Protein AF-A0A2D6TKY0-F1 (afdb_monomer)

pLDDT: mean 83.65, std 13.03, range [51.84, 98.19]

Sequence (65 aa):
RERHRQHLKQCLTHLKNFKNKNGSKEFDKAAEDLRLATRHLGMIVGKVDVEEILGSIFNDFCIGK

Radius of gyration: 14.89 Å; Cα contacts (8 Å, |Δi|>4): 44; chains: 1; bounding box: 47×19×33 Å

Foldseek 3Di:
DVLLVVLQVLLVVLVVVLVVCVVPPPVVSSVVSNVSSVQSVCVNVVNHDPVRVVVVVVVVPPPPD

Nearest PDB structures (foldseek):
  7o3x-assembly1_D  TM=9.059E-01  e=6.176E+00  Synechocystis sp. PCC 6803 substr. Kazusa
  9eon-assembly1_A  TM=9.058E-01  e=9.453E+00  Synechocystis sp. PCC 6803

Solvent-accessible surface area (backbone atoms only — not comparable to full-atom values): 3682 Å² total; per-residue (Å²): 111,68,66,49,53,51,28,52,51,50,20,51,51,25,51,50,54,27,60,71,39,68,88,52,94,52,57,71,62,32,53,49,23,52,52,52,19,49,51,31,48,18,70,63,76,73,52,76,54,70,71,56,54,49,50,55,56,57,66,71,49,63,93,86,122

Structure (mmCIF, N/CA/C/O backbone):
data_AF-A0A2D6TKY0-F1
#
_entry.id   AF-A0A2D6TKY0-F1
#
loop_
_atom_site.group_PDB
_atom_site.id
_atom_site.type_symbol
_atom_site.label_atom_id
_atom_site.label_alt_id
_atom_site.label_comp_id
_atom_site.label_asym_id
_atom_site.label_entity_id
_atom_site.label_seq_id
_atom_site.pdbx_PDB_ins_code
_atom_site.Cartn_x
_atom_site.Cartn_y
_atom_site.Cartn_z
_atom_site.occupancy
_atom_site.B_iso_or_equiv
_atom_site.auth_seq_id
_atom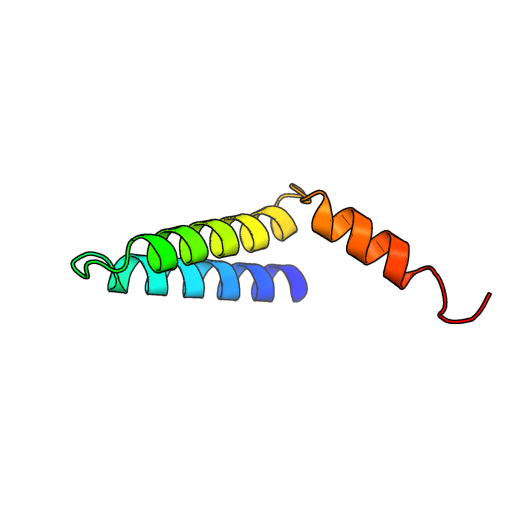_site.auth_comp_id
_atom_site.auth_asym_id
_atom_site.auth_atom_id
_atom_site.pdbx_PDB_model_num
ATOM 1 N N . ARG A 1 1 ? 2.626 -11.261 -15.326 1.00 74.75 1 ARG A N 1
ATOM 2 C CA . ARG A 1 1 ? 1.198 -11.452 -14.958 1.00 74.75 1 ARG A CA 1
ATOM 3 C C . ARG A 1 1 ? 1.029 -11.935 -13.517 1.00 74.75 1 ARG A C 1
ATOM 5 O O . ARG A 1 1 ? 0.289 -11.287 -12.791 1.00 74.75 1 ARG A O 1
ATOM 12 N N . GLU A 1 2 ? 1.735 -12.980 -13.070 1.00 89.81 2 GLU A N 1
ATOM 13 C CA . GLU A 1 2 ? 1.612 -13.463 -11.679 1.00 89.81 2 GLU A CA 1
ATOM 14 C C . GLU A 1 2 ? 2.061 -12.435 -10.625 1.00 89.81 2 GLU A C 1
ATOM 16 O O . GLU A 1 2 ? 1.338 -12.197 -9.663 1.00 89.81 2 GLU A O 1
ATOM 21 N N . ARG A 1 3 ? 3.162 -11.708 -10.872 1.00 86.12 3 ARG A N 1
ATOM 22 C CA . ARG A 1 3 ? 3.613 -10.609 -9.992 1.00 86.12 3 ARG A CA 1
ATOM 23 C C . ARG A 1 3 ? 2.534 -9.544 -9.752 1.00 86.12 3 ARG A C 1
ATOM 25 O O . ARG A 1 3 ? 2.265 -9.179 -8.615 1.00 86.12 3 ARG A O 1
ATOM 32 N N . HIS A 1 4 ? 1.847 -9.096 -10.807 1.00 89.62 4 HIS A N 1
ATOM 33 C CA . HIS A 1 4 ? 0.772 -8.101 -10.670 1.00 89.62 4 HIS A CA 1
ATOM 34 C C . HIS A 1 4 ? -0.404 -8.659 -9.858 1.00 89.62 4 HIS A 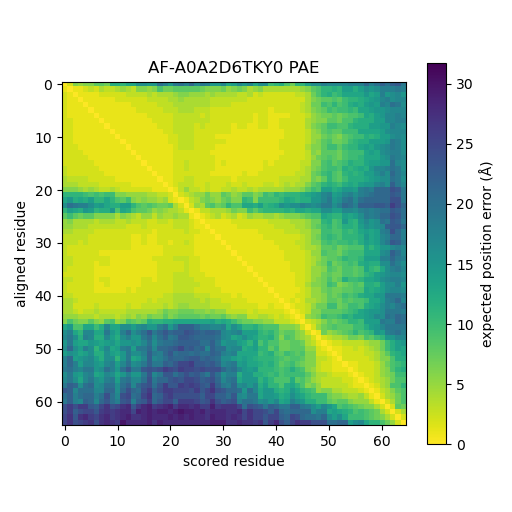C 1
ATOM 36 O O . HIS A 1 4 ? -0.974 -7.958 -9.029 1.00 89.62 4 HIS A O 1
ATOM 42 N N . ARG A 1 5 ? -0.749 -9.940 -10.057 1.00 93.94 5 ARG A N 1
ATOM 43 C CA . ARG A 1 5 ? -1.799 -10.617 -9.285 1.00 93.94 5 ARG A CA 1
ATOM 44 C C . ARG A 1 5 ? -1.436 -10.697 -7.799 1.00 93.94 5 ARG A C 1
ATOM 46 O O . ARG A 1 5 ? -2.306 -10.484 -6.958 1.00 93.94 5 ARG A O 1
ATOM 53 N N . GLN A 1 6 ? -0.178 -10.985 -7.474 1.00 94.94 6 GLN A N 1
ATOM 54 C CA . GLN A 1 6 ? 0.307 -11.006 -6.093 1.00 94.94 6 GLN A CA 1
ATOM 55 C C . GLN A 1 6 ? 0.237 -9.618 -5.449 1.00 94.94 6 GLN A C 1
ATOM 57 O O . GLN A 1 6 ? -0.340 -9.489 -4.372 1.00 94.94 6 GLN A O 1
ATOM 62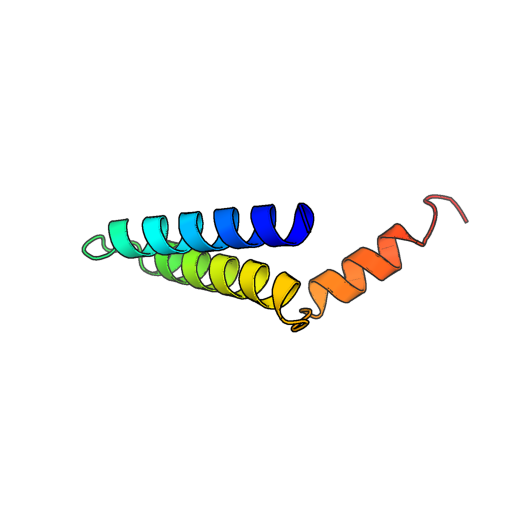 N N . HIS A 1 7 ? 0.719 -8.573 -6.126 1.00 93.75 7 HIS A N 1
ATOM 63 C CA . HIS A 1 7 ? 0.622 -7.201 -5.621 1.00 93.75 7 HIS A 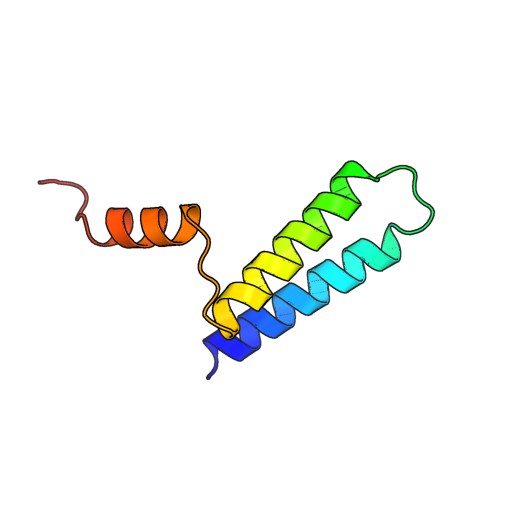CA 1
ATOM 64 C C . HIS A 1 7 ? -0.830 -6.739 -5.433 1.00 93.75 7 HIS A C 1
ATOM 66 O O . HIS A 1 7 ? -1.147 -6.139 -4.410 1.00 93.75 7 HIS A O 1
ATOM 72 N N . LEU A 1 8 ? -1.748 -7.094 -6.342 1.00 94.94 8 LEU A N 1
ATOM 73 C CA . LEU A 1 8 ? -3.175 -6.789 -6.177 1.00 94.94 8 LEU A CA 1
ATOM 74 C C . LEU A 1 8 ? -3.767 -7.484 -4.947 1.00 94.94 8 LEU A C 1
ATOM 76 O O . LEU A 1 8 ? -4.522 -6.866 -4.198 1.00 94.94 8 LEU A O 1
ATOM 80 N N . LYS A 1 9 ? -3.416 -8.757 -4.716 1.00 97.06 9 LYS A N 1
ATOM 81 C CA . LYS A 1 9 ? -3.847 -9.491 -3.518 1.00 97.06 9 LYS A CA 1
ATOM 82 C C . LYS A 1 9 ? -3.333 -8.824 -2.243 1.00 97.06 9 LYS A C 1
ATOM 84 O O . LYS A 1 9 ? -4.115 -8.652 -1.316 1.00 97.06 9 LYS A O 1
ATOM 89 N N . GLN A 1 10 ? -2.060 -8.426 -2.204 1.00 96.94 10 GLN A N 1
ATOM 90 C CA . GLN A 1 10 ? -1.485 -7.756 -1.034 1.00 96.94 10 GLN A CA 1
ATOM 91 C C . GLN A 1 10 ? -2.121 -6.384 -0.788 1.00 96.94 10 GLN A C 1
ATOM 93 O O . GLN A 1 10 ? -2.538 -6.100 0.332 1.00 96.94 10 GLN A O 1
ATOM 98 N N . CYS A 1 11 ? -2.304 -5.580 -1.840 1.00 96.50 11 CYS A N 1
ATOM 99 C CA . CYS A 1 11 ? -3.031 -4.312 -1.762 1.00 96.50 11 CYS A CA 1
ATOM 100 C C . CYS A 1 11 ? -4.430 -4.503 -1.153 1.00 96.50 11 CYS A C 1
ATOM 102 O O . CYS A 1 11 ? -4.793 -3.833 -0.186 1.00 96.50 11 CYS A O 1
ATOM 104 N N . LEU A 1 12 ? -5.187 -5.488 -1.645 1.00 97.56 12 LEU A N 1
ATOM 105 C CA . LEU A 1 12 ? -6.514 -5.798 -1.119 1.00 97.56 12 LEU A CA 1
ATOM 106 C C . LEU A 1 12 ? -6.483 -6.235 0.355 1.00 97.56 12 LEU A C 1
ATOM 108 O O . LEU A 1 12 ? -7.375 -5.860 1.116 1.00 97.56 12 LEU A O 1
ATOM 112 N N . THR A 1 13 ? -5.487 -7.023 0.764 1.00 98.19 13 THR A N 1
ATOM 113 C CA . THR A 1 13 ? -5.314 -7.435 2.166 1.00 98.19 13 THR A CA 1
ATOM 114 C C . THR A 1 13 ? -5.121 -6.224 3.075 1.00 98.19 13 THR A C 1
ATOM 116 O O . THR A 1 13 ? -5.833 -6.098 4.070 1.00 98.19 13 THR A O 1
ATOM 119 N N . HIS A 1 14 ? -4.239 -5.294 2.708 1.00 97.69 14 HIS A N 1
ATOM 120 C CA . HIS A 1 14 ? -4.012 -4.081 3.494 1.00 97.69 14 HIS A CA 1
ATOM 121 C C . HIS A 1 14 ? -5.246 -3.175 3.555 1.00 97.69 14 HIS A C 1
ATOM 123 O O . HIS A 1 14 ? -5.604 -2.698 4.628 1.00 97.69 14 HIS A O 1
ATOM 129 N N . LEU A 1 15 ? -5.989 -3.022 2.455 1.00 97.00 15 LEU A N 1
ATOM 130 C CA . LEU A 1 15 ? -7.246 -2.260 2.465 1.00 97.00 15 LEU A CA 1
ATOM 131 C C . LEU A 1 15 ? -8.310 -2.880 3.385 1.00 97.00 15 LEU A C 1
ATOM 133 O O . LEU A 1 15 ? -9.039 -2.160 4.070 1.00 97.00 15 LEU A O 1
ATOM 137 N N . LYS A 1 16 ? -8.400 -4.215 3.439 1.00 97.19 16 LYS A N 1
ATOM 138 C CA . LYS A 1 16 ? -9.284 -4.911 4.390 1.00 97.19 16 LYS A CA 1
ATOM 139 C C . LYS A 1 16 ? -8.835 -4.688 5.832 1.00 97.19 16 LYS A C 1
ATOM 141 O O . LYS A 1 16 ? -9.671 -4.418 6.689 1.00 97.19 16 LYS A O 1
ATOM 146 N N . ASN A 1 17 ? -7.533 -4.758 6.087 1.00 95.50 17 ASN A N 1
ATOM 147 C CA . ASN A 1 17 ? -6.959 -4.520 7.408 1.00 95.50 17 ASN A CA 1
ATOM 148 C C . ASN A 1 17 ? -7.187 -3.084 7.888 1.00 95.50 17 ASN A C 1
ATOM 150 O O . ASN A 1 17 ? -7.536 -2.902 9.054 1.00 95.50 17 ASN A O 1
ATOM 154 N N . PHE A 1 18 ? -7.057 -2.095 7.001 1.00 95.50 18 PHE A N 1
ATOM 155 C CA . PHE A 1 18 ? -7.419 -0.703 7.264 1.00 95.50 18 PHE A CA 1
ATOM 156 C C . PHE A 1 18 ? -8.900 -0.579 7.629 1.00 95.50 18 PHE A C 1
ATOM 158 O O . PHE A 1 18 ? -9.245 -0.048 8.682 1.00 95.50 18 PHE A O 1
ATOM 165 N N . LYS A 1 19 ? -9.788 -1.141 6.797 1.00 94.00 19 LYS A N 1
ATOM 166 C CA . LYS A 1 19 ? -11.237 -1.105 7.030 1.00 94.00 19 LYS A CA 1
ATOM 167 C C . LYS A 1 19 ? -11.627 -1.746 8.366 1.00 94.00 19 LYS A C 1
ATOM 169 O O . LYS A 1 19 ? -12.500 -1.221 9.046 1.00 94.00 19 LYS A O 1
ATOM 174 N N . ASN A 1 20 ? -10.982 -2.843 8.756 1.00 93.25 20 ASN A N 1
ATOM 175 C CA . ASN A 1 20 ? -11.252 -3.523 10.027 1.00 93.25 20 ASN A CA 1
ATOM 176 C C . ASN A 1 20 ? -10.773 -2.729 11.253 1.00 93.25 20 ASN A C 1
ATOM 178 O O . ASN A 1 20 ? -11.272 -2.958 12.349 1.00 93.25 20 ASN A O 1
ATOM 182 N N . LYS A 1 21 ? -9.827 -1.798 11.076 1.00 90.75 21 LYS A N 1
ATOM 183 C CA . LYS A 1 21 ? -9.381 -0.865 12.123 1.00 90.75 21 LYS A CA 1
ATOM 184 C C . LYS A 1 21 ? -10.259 0.385 12.211 1.00 90.75 21 LYS A C 1
ATOM 186 O O . LYS A 1 21 ? -10.064 1.210 13.097 1.00 90.75 21 LYS A O 1
ATOM 191 N N . ASN A 1 22 ? -11.246 0.534 11.324 1.00 77.06 22 ASN A N 1
ATOM 192 C CA . ASN A 1 22 ? -12.191 1.640 11.391 1.00 77.06 22 ASN A CA 1
ATOM 193 C C . ASN A 1 22 ? -13.078 1.478 12.638 1.00 77.06 22 ASN A C 1
ATOM 195 O O . ASN A 1 22 ? -13.944 0.607 12.683 1.00 77.06 22 ASN A O 1
ATOM 199 N N . GLY A 1 23 ? -12.816 2.288 13.665 1.00 76.31 23 GLY A N 1
ATOM 200 C CA . GLY A 1 23 ? -13.465 2.207 14.977 1.00 76.31 23 GLY A CA 1
ATOM 201 C C . GLY A 1 23 ? -12.526 1.822 16.125 1.00 76.31 23 GLY A C 1
ATOM 202 O O . GLY A 1 23 ? -12.890 2.028 17.282 1.00 76.31 23 GLY A O 1
ATOM 203 N N . SER A 1 24 ? -11.310 1.338 15.845 1.00 77.50 24 SER A N 1
ATOM 204 C CA . SER A 1 24 ? -10.251 1.254 16.856 1.00 77.50 24 SER A CA 1
ATOM 205 C C . SER A 1 24 ? -9.449 2.561 16.885 1.00 77.50 24 SER A C 1
ATOM 207 O O . SER A 1 24 ? -9.310 3.245 15.873 1.00 77.50 24 SER A O 1
ATOM 209 N N . LYS A 1 25 ? -8.901 2.946 18.046 1.00 87.38 25 LYS A N 1
ATOM 210 C CA . LYS A 1 25 ? -8.017 4.128 18.179 1.00 87.38 25 LYS A CA 1
ATOM 211 C C . LYS A 1 25 ? -6.610 3.890 17.591 1.00 87.38 25 LYS A C 1
ATOM 213 O O . LYS A 1 25 ? -5.658 4.560 17.973 1.00 87.38 25 LYS A O 1
ATOM 218 N N . GLU A 1 26 ? -6.456 2.929 16.680 1.00 90.81 26 GLU A N 1
ATOM 219 C CA . GLU A 1 26 ? -5.172 2.502 16.107 1.00 90.81 26 GLU A CA 1
ATOM 220 C C . GLU A 1 26 ? -4.869 3.222 14.783 1.00 90.81 26 GLU A C 1
ATOM 222 O O . GLU A 1 26 ? -4.571 2.591 13.765 1.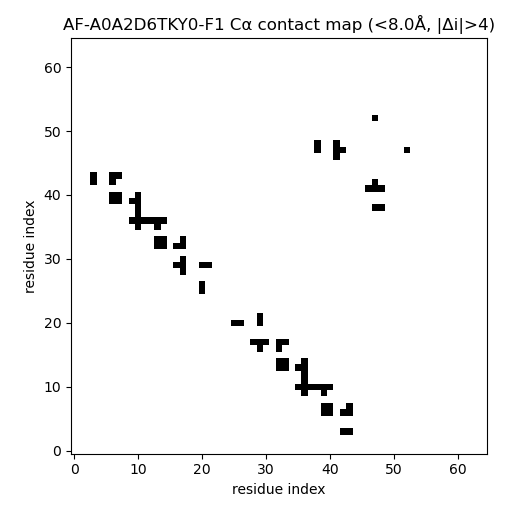00 90.81 26 GLU A O 1
ATOM 227 N N . PHE A 1 27 ? -4.956 4.554 14.790 1.00 90.25 27 PHE A N 1
ATOM 228 C CA . PHE A 1 27 ? -4.803 5.375 13.585 1.00 90.25 27 PHE A CA 1
ATOM 229 C C . PHE A 1 27 ? -3.442 5.194 12.905 1.00 90.25 27 PHE A C 1
ATOM 231 O O . PHE A 1 27 ? -3.397 5.098 11.681 1.00 90.25 27 PHE A O 1
ATOM 238 N N . ASP A 1 28 ? -2.361 5.043 13.674 1.00 92.69 28 ASP A N 1
ATOM 239 C CA . ASP A 1 28 ? -1.012 4.842 13.126 1.00 92.69 28 ASP A CA 1
ATOM 240 C C . ASP A 1 28 ? -0.919 3.552 12.300 1.00 92.69 28 ASP A C 1
ATOM 242 O O . ASP A 1 28 ? -0.392 3.536 11.188 1.00 92.69 28 ASP A O 1
ATOM 246 N N . LYS A 1 29 ? -1.510 2.459 12.799 1.00 92.88 29 LYS A N 1
ATOM 247 C CA . LYS A 1 29 ? -1.538 1.176 12.080 1.00 92.88 29 LYS A CA 1
ATOM 248 C C . LYS A 1 29 ? -2.458 1.224 10.865 1.00 92.88 29 LYS A C 1
ATOM 250 O O . LYS A 1 29 ? -2.173 0.589 9.854 1.00 92.88 29 LYS A O 1
ATOM 255 N N . ALA A 1 30 ? -3.569 1.951 10.966 1.00 94.25 30 ALA A N 1
ATOM 256 C CA . ALA A 1 30 ? -4.479 2.158 9.848 1.00 94.25 30 ALA A CA 1
ATOM 257 C C . ALA A 1 30 ? -3.793 2.962 8.721 1.00 94.25 30 ALA A C 1
ATOM 259 O O . ALA A 1 30 ? -3.864 2.580 7.553 1.00 94.25 30 ALA A O 1
ATOM 260 N N . ALA A 1 31 ? -3.068 4.029 9.064 1.00 93.88 31 ALA A N 1
ATOM 261 C CA . ALA A 1 31 ? -2.285 4.806 8.108 1.00 93.88 31 ALA A CA 1
ATOM 262 C C . ALA A 1 31 ? -1.196 3.954 7.430 1.00 93.88 31 ALA A C 1
ATOM 264 O O . ALA A 1 31 ? -1.025 4.033 6.212 1.00 93.88 31 ALA A O 1
ATOM 265 N N . GLU A 1 32 ? -0.520 3.087 8.186 1.00 94.75 32 GLU A N 1
ATOM 266 C CA . GLU A 1 32 ? 0.485 2.175 7.634 1.00 94.75 32 GLU A CA 1
ATOM 267 C C . GLU A 1 32 ? -0.113 1.175 6.631 1.00 94.75 32 GLU A C 1
ATOM 269 O O . GLU A 1 32 ? 0.446 0.971 5.554 1.00 94.75 32 GLU A O 1
ATOM 274 N N . ASP A 1 33 ? -1.291 0.610 6.912 1.00 95.94 33 ASP A N 1
ATOM 275 C CA . ASP A 1 33 ? -1.989 -0.246 5.946 1.00 95.94 33 ASP A CA 1
ATOM 276 C C . ASP A 1 33 ? -2.313 0.503 4.638 1.00 95.94 33 ASP A C 1
ATOM 278 O O . ASP A 1 33 ? -2.149 -0.053 3.551 1.00 95.94 33 ASP A O 1
ATOM 282 N N . LEU A 1 34 ? -2.723 1.776 4.699 1.00 94.38 34 LEU A N 1
ATOM 283 C CA . LEU A 1 34 ? -2.946 2.580 3.488 1.00 94.38 34 LEU A CA 1
ATOM 284 C C . LEU A 1 34 ? -1.652 2.834 2.708 1.00 94.38 34 LEU A C 1
ATOM 286 O O . LEU A 1 34 ? -1.651 2.752 1.473 1.00 94.38 34 LEU A O 1
ATOM 290 N N . ARG A 1 35 ? -0.546 3.112 3.407 1.00 93.69 35 ARG A N 1
ATOM 291 C CA . ARG A 1 35 ? 0.775 3.288 2.789 1.00 93.69 35 ARG A CA 1
ATOM 292 C C . ARG A 1 35 ? 1.202 2.015 2.057 1.00 93.69 35 ARG A C 1
ATOM 294 O O . ARG A 1 35 ? 1.584 2.076 0.887 1.00 93.69 35 ARG A O 1
ATOM 301 N N . LEU A 1 36 ? 1.065 0.855 2.700 1.00 94.38 36 LEU A N 1
ATOM 302 C CA . LEU A 1 36 ? 1.402 -0.450 2.120 1.00 94.38 36 LEU A CA 1
ATOM 303 C C . LEU A 1 36 ? 0.489 -0.820 0.941 1.00 94.38 36 LEU A C 1
ATOM 305 O O . LEU A 1 36 ? 0.976 -1.287 -0.092 1.00 94.38 36 LEU A O 1
ATOM 309 N N . ALA A 1 37 ? -0.817 -0.551 1.039 1.00 94.88 37 ALA A N 1
ATOM 310 C CA . ALA A 1 37 ? -1.747 -0.737 -0.074 1.00 94.88 37 ALA A CA 1
ATOM 311 C C . ALA A 1 37 ? -1.342 0.102 -1.298 1.00 94.88 37 ALA A C 1
ATOM 313 O O . ALA A 1 37 ? -1.294 -0.408 -2.421 1.00 94.88 37 ALA A O 1
ATOM 314 N N . THR A 1 38 ? -0.987 1.369 -1.069 1.00 91.94 38 THR A N 1
ATOM 315 C CA . THR A 1 38 ? -0.541 2.296 -2.117 1.00 91.94 38 THR A CA 1
ATOM 316 C C . THR A 1 38 ? 0.763 1.834 -2.760 1.00 91.94 38 THR A C 1
ATOM 318 O O . THR A 1 38 ? 0.859 1.844 -3.986 1.00 91.94 38 THR A O 1
ATOM 321 N N . ARG A 1 39 ? 1.732 1.347 -1.973 1.00 90.62 39 ARG A N 1
ATOM 322 C CA . ARG A 1 39 ? 2.995 0.791 -2.486 1.00 90.62 39 ARG A CA 1
ATOM 323 C C . ARG A 1 39 ? 2.759 -0.399 -3.417 1.00 90.62 39 ARG A C 1
ATOM 325 O O . ARG A 1 39 ? 3.256 -0.423 -4.541 1.00 90.62 39 ARG A O 1
ATOM 332 N N . HIS A 1 40 ? 1.952 -1.371 -2.990 1.00 91.94 40 HIS A N 1
ATOM 333 C CA . HIS A 1 40 ? 1.634 -2.530 -3.827 1.00 91.94 40 HIS A CA 1
ATOM 334 C C . HIS A 1 40 ? 0.855 -2.158 -5.087 1.00 91.94 40 HIS A C 1
ATOM 336 O O . HIS A 1 40 ? 1.078 -2.754 -6.140 1.00 91.94 40 HIS A O 1
ATOM 342 N N . LEU A 1 41 ? -0.038 -1.171 -5.001 1.00 91.31 41 LEU A N 1
ATOM 343 C CA . LEU A 1 41 ? -0.718 -0.646 -6.178 1.00 91.31 41 LEU A CA 1
ATOM 344 C C . LEU A 1 41 ? 0.268 0.043 -7.134 1.00 91.31 41 LEU A C 1
ATOM 346 O O . LEU A 1 41 ? 0.207 -0.195 -8.340 1.00 91.31 41 LEU A O 1
ATOM 350 N N . GLY A 1 42 ? 1.201 0.833 -6.595 1.00 88.62 42 GLY A N 1
ATOM 351 C CA . GLY A 1 42 ? 2.258 1.528 -7.332 1.00 88.62 42 GLY A CA 1
ATOM 352 C C . GLY A 1 42 ? 3.106 0.588 -8.185 1.00 88.62 42 GLY A C 1
ATOM 353 O O . GLY A 1 42 ? 3.299 0.845 -9.375 1.00 88.62 42 GLY A O 1
ATOM 354 N N . MET A 1 43 ? 3.455 -0.574 -7.631 1.00 86.06 43 MET A N 1
ATOM 355 C CA . MET A 1 43 ? 4.187 -1.638 -8.326 1.00 86.06 43 MET A CA 1
ATOM 356 C C . MET A 1 43 ? 3.483 -2.231 -9.548 1.00 86.06 43 MET A C 1
ATOM 358 O O . MET A 1 43 ? 4.117 -2.856 -10.396 1.00 86.06 43 MET A O 1
ATOM 362 N N . ILE A 1 44 ? 2.167 -2.048 -9.661 1.00 86.12 44 ILE A N 1
ATOM 363 C CA . ILE A 1 44 ? 1.387 -2.514 -10.812 1.00 86.12 44 ILE A CA 1
ATOM 364 C C . ILE A 1 44 ? 1.248 -1.411 -11.859 1.00 86.12 44 ILE A C 1
ATOM 366 O O . ILE A 1 44 ? 1.288 -1.698 -13.054 1.00 86.12 44 ILE A O 1
ATOM 370 N N . VAL A 1 45 ? 1.055 -0.164 -11.418 1.00 85.12 45 VAL A N 1
ATOM 371 C CA . VAL A 1 45 ? 0.793 0.985 -12.302 1.00 85.12 45 VAL A CA 1
ATOM 372 C C . VAL A 1 45 ? 2.061 1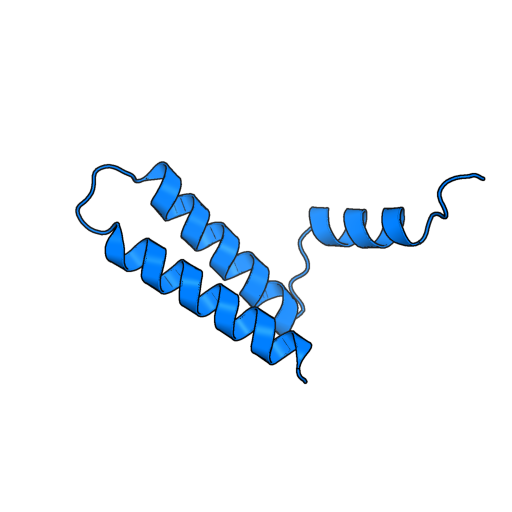.733 -12.728 1.00 85.12 45 VAL A C 1
ATOM 374 O O . VAL A 1 45 ? 1.965 2.703 -13.472 1.00 85.12 45 VAL A O 1
ATOM 377 N N . GLY A 1 46 ? 3.241 1.297 -12.273 1.00 71.56 46 GLY A N 1
ATOM 378 C CA . GLY A 1 46 ? 4.527 1.924 -12.595 1.00 71.56 46 GLY A CA 1
ATOM 379 C C . GLY A 1 46 ? 4.852 3.161 -11.752 1.00 71.56 46 GLY A C 1
ATOM 380 O O . GLY A 1 46 ? 5.723 3.939 -12.130 1.00 71.56 46 GLY A O 1
ATOM 381 N N . LYS A 1 47 ? 4.174 3.354 -10.611 1.00 67.12 47 LYS A N 1
ATOM 382 C CA . LYS A 1 47 ? 4.590 4.324 -9.586 1.00 67.12 47 LYS A CA 1
ATOM 383 C C . LYS A 1 47 ? 5.550 3.620 -8.628 1.00 67.12 47 LYS A C 1
ATOM 385 O O . LYS A 1 47 ? 5.103 2.928 -7.719 1.00 67.12 47 LYS A O 1
ATOM 390 N N . VAL A 1 48 ? 6.846 3.776 -8.882 1.00 60.81 48 VAL A N 1
ATOM 391 C CA . VAL A 1 48 ? 7.931 3.170 -8.101 1.00 60.81 48 VAL A CA 1
ATOM 392 C C . VAL A 1 48 ? 8.420 4.194 -7.077 1.00 60.81 48 VAL A C 1
ATOM 394 O O . VAL A 1 48 ? 8.758 5.319 -7.443 1.00 60.81 48 VAL A O 1
ATOM 397 N N . ASP A 1 49 ? 8.394 3.822 -5.799 1.00 65.62 49 ASP A N 1
ATOM 398 C CA . ASP A 1 49 ? 8.891 4.648 -4.691 1.00 65.62 49 ASP A CA 1
ATOM 399 C C . ASP A 1 49 ? 10.435 4.641 -4.670 1.00 65.62 49 ASP A C 1
ATOM 401 O O . ASP A 1 49 ? 11.061 3.685 -5.136 1.00 65.62 49 ASP A O 1
ATOM 405 N N . VAL A 1 50 ? 11.069 5.684 -4.123 1.00 65.69 50 VAL A N 1
ATOM 406 C CA . VAL A 1 50 ? 12.540 5.852 -4.104 1.00 65.69 50 VAL A CA 1
ATOM 407 C C . VAL A 1 50 ? 13.230 4.651 -3.453 1.00 65.69 50 VAL A C 1
ATOM 409 O O . VAL A 1 50 ? 14.240 4.161 -3.953 1.00 65.69 50 VAL A O 1
ATOM 412 N N . GLU A 1 51 ? 12.638 4.121 -2.388 1.00 65.31 51 GLU A N 1
ATOM 413 C CA . GLU A 1 51 ? 13.123 2.945 -1.656 1.00 65.31 51 GLU A CA 1
ATOM 414 C C . GLU A 1 51 ? 13.217 1.686 -2.529 1.00 65.31 51 GLU A C 1
ATOM 416 O O . GLU A 1 51 ? 14.073 0.827 -2.334 1.00 65.31 51 GLU A O 1
ATOM 421 N N . GLU A 1 52 ? 12.338 1.559 -3.516 1.00 66.94 52 GLU A N 1
ATOM 422 C CA . GLU A 1 52 ? 12.285 0.398 -4.397 1.00 66.94 52 GLU A CA 1
ATOM 423 C C . GLU A 1 52 ? 13.284 0.511 -5.550 1.00 66.94 52 GLU A C 1
ATOM 425 O O . GLU A 1 52 ? 13.891 -0.485 -5.947 1.00 66.94 52 GLU A O 1
ATOM 430 N N . ILE A 1 53 ? 13.532 1.741 -6.013 1.00 67.94 53 ILE A N 1
ATOM 431 C CA . ILE A 1 53 ? 14.639 2.060 -6.920 1.00 67.94 53 ILE A CA 1
ATOM 432 C C . ILE A 1 53 ? 15.972 1.756 -6.231 1.00 67.94 53 ILE A C 1
ATOM 434 O O . ILE A 1 53 ? 16.802 1.049 -6.798 1.00 67.94 53 ILE A O 1
ATOM 438 N N . LEU A 1 54 ? 16.156 2.229 -4.995 1.00 72.12 54 LEU A N 1
ATOM 439 C CA . LEU A 1 54 ? 17.351 1.945 -4.199 1.00 72.12 54 LEU A CA 1
ATOM 440 C C . LEU A 1 54 ? 17.520 0.439 -3.982 1.00 72.12 54 LEU A C 1
ATOM 442 O O . LEU A 1 54 ? 18.601 -0.091 -4.217 1.00 72.12 54 LEU A O 1
ATOM 446 N N . GLY A 1 55 ? 16.445 -0.266 -3.622 1.00 68.75 55 GLY A N 1
ATOM 447 C CA . GLY A 1 55 ? 16.458 -1.718 -3.467 1.00 68.75 55 GLY A CA 1
ATOM 448 C C . GLY A 1 55 ? 16.910 -2.450 -4.730 1.00 68.75 55 GLY A C 1
ATOM 449 O O . GLY A 1 55 ? 17.754 -3.3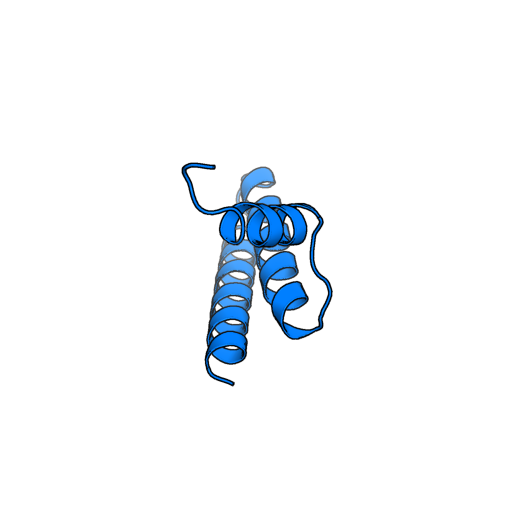31 -4.636 1.00 68.75 55 GLY A O 1
ATOM 450 N N . SER A 1 56 ? 16.409 -2.071 -5.910 1.00 71.19 56 SER A N 1
ATOM 451 C CA . SER A 1 56 ? 16.850 -2.665 -7.180 1.00 71.19 56 SER A CA 1
ATOM 452 C C . SER A 1 56 ? 18.316 -2.360 -7.483 1.00 71.19 56 SER A C 1
ATOM 454 O O . SER A 1 56 ? 19.044 -3.267 -7.869 1.00 71.19 56 SER A O 1
ATOM 456 N N . ILE A 1 57 ? 18.755 -1.112 -7.279 1.00 70.88 57 ILE A N 1
ATOM 457 C CA . ILE A 1 57 ? 20.149 -0.708 -7.500 1.00 70.88 57 ILE A CA 1
ATOM 458 C C . ILE A 1 57 ? 21.074 -1.551 -6.623 1.00 70.88 57 ILE A C 1
ATOM 460 O O . ILE A 1 57 ? 22.006 -2.162 -7.132 1.00 70.88 57 ILE A O 1
ATOM 464 N N . PHE A 1 58 ? 20.798 -1.639 -5.321 1.00 71.75 58 PHE A N 1
ATOM 465 C CA . PHE A 1 58 ? 21.647 -2.383 -4.391 1.00 71.75 58 PHE A CA 1
ATOM 466 C C . PHE A 1 58 ? 21.585 -3.902 -4.581 1.00 71.75 58 PHE A C 1
ATOM 468 O O . PHE A 1 58 ? 22.547 -4.577 -4.234 1.00 71.75 58 PHE A O 1
ATOM 475 N N . ASN A 1 59 ? 20.504 -4.446 -5.149 1.00 68.38 59 ASN A N 1
ATOM 476 C CA . ASN A 1 59 ? 20.411 -5.877 -5.454 1.00 68.38 59 ASN A CA 1
ATOM 477 C C . ASN A 1 59 ? 21.258 -6.273 -6.677 1.00 68.38 59 ASN A C 1
ATOM 479 O O . ASN A 1 59 ? 21.729 -7.405 -6.753 1.00 68.38 59 ASN A O 1
ATOM 483 N N . ASP A 1 60 ? 21.476 -5.341 -7.613 1.00 63.72 60 ASP A N 1
ATOM 484 C CA . ASP A 1 60 ? 22.357 -5.537 -8.772 1.00 63.72 60 ASP A CA 1
ATOM 485 C C . ASP A 1 60 ? 23.847 -5.337 -8.429 1.00 63.72 60 ASP A C 1
ATOM 487 O O . ASP A 1 60 ? 24.731 -5.803 -9.155 1.00 63.72 60 ASP A O 1
ATOM 491 N N . PHE A 1 61 ? 24.157 -4.698 -7.295 1.00 66.69 61 PHE A N 1
ATOM 492 C CA . PHE A 1 61 ? 25.504 -4.717 -6.732 1.00 66.69 61 PHE A CA 1
ATOM 493 C C . PHE A 1 61 ? 25.734 -6.058 -6.029 1.00 66.69 61 PHE A C 1
ATOM 495 O O . PHE A 1 61 ? 25.358 -6.249 -4.874 1.00 66.69 61 PHE A O 1
ATOM 502 N N . CYS A 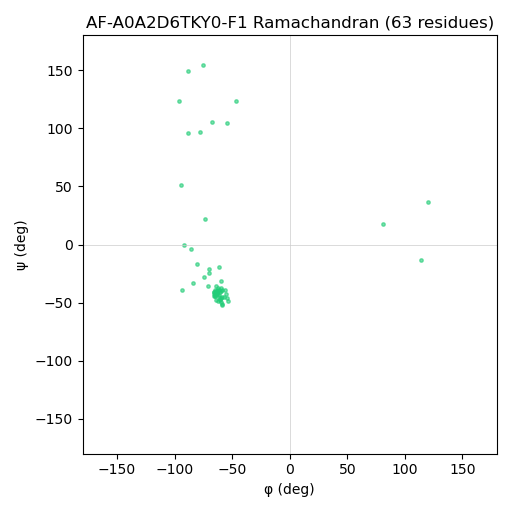1 62 ? 26.375 -7.005 -6.722 1.00 61.28 62 CYS A N 1
ATOM 503 C CA . CYS A 1 62 ? 26.883 -8.224 -6.096 1.00 61.28 62 CYS A CA 1
ATOM 504 C C . CYS A 1 62 ? 27.628 -7.874 -4.797 1.00 61.28 62 CYS A C 1
ATOM 506 O O . CYS A 1 62 ? 28.597 -7.113 -4.828 1.00 61.28 62 CYS A O 1
ATOM 508 N N . ILE A 1 63 ? 27.199 -8.460 -3.674 1.00 57.84 63 ILE A N 1
ATOM 509 C CA . ILE A 1 63 ? 27.928 -8.422 -2.402 1.00 57.84 63 ILE A CA 1
ATOM 510 C C . ILE A 1 63 ? 29.344 -8.953 -2.675 1.00 57.84 63 ILE A C 1
ATOM 512 O O . ILE A 1 63 ? 29.522 -10.155 -2.868 1.00 57.84 63 ILE A O 1
ATOM 516 N N . GLY A 1 64 ? 30.336 -8.060 -2.731 1.00 63.78 64 GLY A N 1
ATOM 517 C CA . GLY A 1 64 ? 31.748 -8.429 -2.880 1.00 63.78 64 GLY A CA 1
ATOM 518 C C . GLY A 1 64 ? 32.500 -7.896 -4.107 1.00 63.78 64 GLY A C 1
ATOM 519 O O . GLY A 1 64 ? 33.371 -8.604 -4.610 1.00 63.78 64 GLY A O 1
ATOM 520 N N . LYS A 1 65 ? 32.238 -6.669 -4.570 1.00 51.84 65 LYS A N 1
ATOM 521 C CA . LYS A 1 65 ? 33.252 -5.885 -5.298 1.00 51.84 65 LYS A CA 1
ATOM 522 C C . LYS A 1 65 ? 33.501 -4.548 -4.627 1.00 51.84 65 LYS A C 1
ATOM 524 O O . LYS A 1 65 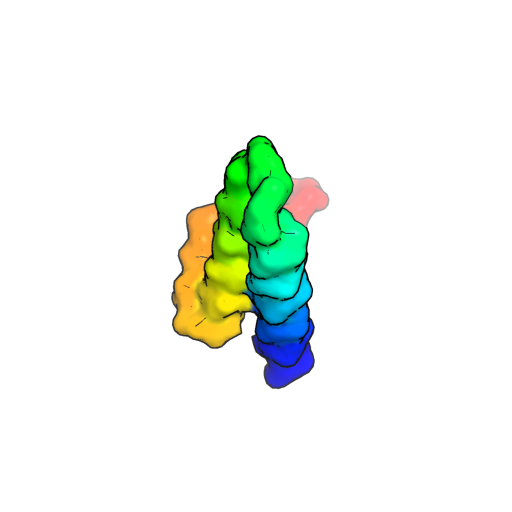? 32.503 -3.930 -4.203 1.00 51.84 65 LYS A O 1
#

Mean predicted aligned error: 8.66 Å

Secondary structure (DSSP, 8-state):
-HHHHHHHHHHHHHHHHHHHTBTBS-HHHHHHHHHHHHHHHHHHHT---HHHHHHHHHHHS-TT-